Protein AF-A0A943XVF8-F1 (afdb_monomer_lite)

Secondary structure (DSSP, 8-state):
-HHHHHHHHHHHHHHHHHHHHH-HHIIIIIT---HHHHHHHHHHHHHH--HHHHHHHHHHHHHIIIIISS-HHHHHHT-

pLDDT: mean 85.07, std 10.08, range [57.22, 97.56]

Structure (mmCIF, N/CA/C/O backbone):
data_AF-A0A943XVF8-F1
#
_entry.id   AF-A0A943XVF8-F1
#
loop_
_atom_site.group_PDB
_atom_site.id
_atom_site.type_symbol
_atom_site.label_atom_id
_atom_site.label_alt_id
_atom_site.label_comp_id
_atom_site.label_asym_id
_atom_site.label_entity_id
_atom_site.label_seq_id
_atom_site.pdbx_PDB_ins_code
_atom_site.Cartn_x
_atom_site.Cartn_y
_atom_site.Cartn_z
_atom_site.occupancy
_atom_site.B_iso_or_equiv
_atom_site.auth_seq_id
_atom_site.auth_comp_id
_atom_site.auth_asym_id
_atom_site.auth_atom_id
_atom_site.pdbx_PDB_model_num
ATOM 1 N N . MET A 1 1 ? 20.747 6.967 -12.531 1.00 69.50 1 MET A N 1
ATOM 2 C CA . MET A 1 1 ? 20.549 5.652 -11.876 1.00 69.50 1 MET A CA 1
ATOM 3 C C . MET A 1 1 ? 19.965 5.761 -10.472 1.00 69.50 1 MET A C 1
ATOM 5 O O . MET A 1 1 ? 18.995 5.077 -10.179 1.00 69.50 1 MET A O 1
ATOM 9 N N . GLU A 1 2 ? 20.521 6.617 -9.610 1.00 83.25 2 GLU A N 1
ATOM 10 C CA . GLU A 1 2 ? 20.018 6.823 -8.242 1.00 83.25 2 GLU A CA 1
ATOM 11 C C . GLU A 1 2 ? 18.528 7.202 -8.202 1.00 83.25 2 GLU A C 1
ATOM 13 O O . GLU A 1 2 ? 17.771 6.701 -7.381 1.00 83.25 2 GLU A O 1
ATOM 18 N N . GLU A 1 3 ? 18.076 8.028 -9.145 1.00 85.38 3 GLU A N 1
ATOM 19 C CA . GLU A 1 3 ? 16.668 8.432 -9.254 1.00 85.38 3 GLU A CA 1
ATOM 20 C C . GLU A 1 3 ? 15.738 7.275 -9.650 1.00 85.38 3 GLU A C 1
ATOM 22 O O . GLU A 1 3 ? 14.624 7.185 -9.140 1.00 85.38 3 GLU A O 1
ATOM 27 N N . ILE A 1 4 ? 16.205 6.344 -10.493 1.00 85.62 4 ILE A N 1
ATOM 28 C CA . ILE A 1 4 ? 15.452 5.140 -10.886 1.00 85.62 4 ILE A CA 1
ATOM 29 C C . ILE A 1 4 ? 15.276 4.231 -9.665 1.00 85.62 4 ILE A C 1
ATOM 31 O O . ILE A 1 4 ? 14.160 3.805 -9.379 1.00 85.62 4 ILE A O 1
ATOM 35 N N . LYS A 1 5 ? 16.356 3.997 -8.903 1.00 85.50 5 LYS A N 1
ATOM 36 C CA . LYS A 1 5 ? 16.312 3.214 -7.657 1.00 85.50 5 LYS A CA 1
ATOM 37 C C . LYS A 1 5 ? 15.375 3.846 -6.630 1.00 85.50 5 LYS A C 1
ATOM 39 O O . LYS A 1 5 ? 14.468 3.172 -6.159 1.00 85.50 5 LYS A O 1
ATOM 44 N N . LYS A 1 6 ? 15.512 5.152 -6.374 1.00 92.25 6 LYS A N 1
ATOM 45 C CA . LYS A 1 6 ? 14.626 5.902 -5.467 1.00 92.25 6 LYS A CA 1
ATOM 46 C C . LYS A 1 6 ? 13.160 5.810 -5.871 1.00 92.25 6 LYS A C 1
ATOM 48 O O . LYS A 1 6 ? 12.291 5.676 -5.016 1.00 92.25 6 LYS A O 1
ATOM 53 N N . THR A 1 7 ? 12.878 5.880 -7.168 1.00 91.94 7 THR A N 1
ATOM 54 C CA . THR A 1 7 ? 11.502 5.793 -7.665 1.00 91.94 7 THR A CA 1
ATOM 55 C C . THR A 1 7 ? 10.945 4.378 -7.498 1.00 91.94 7 THR A C 1
ATOM 57 O O . THR A 1 7 ? 9.817 4.226 -7.038 1.00 91.94 7 THR A O 1
ATOM 60 N N . LEU A 1 8 ? 11.732 3.337 -7.792 1.00 91.19 8 LEU A N 1
ATOM 61 C CA . LEU A 1 8 ? 11.328 1.945 -7.571 1.00 91.19 8 LEU A CA 1
ATOM 62 C C . LEU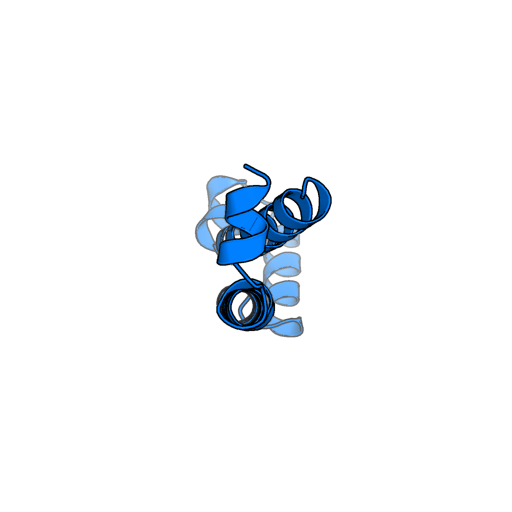 A 1 8 ? 11.084 1.649 -6.082 1.00 91.19 8 LEU A C 1
ATOM 64 O O . LEU A 1 8 ? 10.081 1.032 -5.728 1.00 91.19 8 LEU A O 1
ATOM 68 N N . GLU A 1 9 ? 11.967 2.130 -5.206 1.00 93.81 9 GLU A N 1
ATOM 69 C CA . GLU A 1 9 ? 11.809 2.036 -3.752 1.00 93.81 9 GLU A CA 1
ATOM 70 C C . GLU A 1 9 ? 10.546 2.754 -3.270 1.00 93.81 9 GLU A C 1
ATOM 72 O O . GLU A 1 9 ? 9.830 2.225 -2.421 1.00 93.81 9 GLU A O 1
ATOM 77 N N . ALA A 1 10 ? 10.229 3.922 -3.837 1.00 96.56 10 ALA A N 1
ATOM 78 C CA . ALA A 1 10 ? 8.999 4.637 -3.519 1.00 96.56 10 ALA A CA 1
ATOM 79 C C . ALA A 1 10 ? 7.750 3.829 -3.905 1.00 96.56 10 ALA A C 1
ATOM 81 O O . ALA A 1 10 ? 6.822 3.747 -3.103 1.00 96.56 10 ALA A O 1
ATOM 82 N N . PHE A 1 11 ? 7.737 3.188 -5.080 1.00 95.88 11 PHE A N 1
ATOM 83 C CA . PHE A 1 11 ? 6.639 2.297 -5.471 1.00 95.88 11 PHE A CA 1
ATOM 84 C C . PHE A 1 11 ? 6.483 1.122 -4.506 1.00 95.88 11 PHE A C 1
ATOM 86 O O . PHE A 1 11 ? 5.378 0.878 -4.029 1.00 95.88 11 PHE A O 1
ATOM 93 N N . ASN A 1 12 ? 7.577 0.424 -4.191 1.00 95.00 12 ASN A N 1
ATOM 94 C CA . ASN A 1 12 ? 7.538 -0.715 -3.271 1.00 95.00 12 ASN A CA 1
ATOM 95 C C . ASN A 1 12 ? 7.007 -0.297 -1.898 1.00 95.00 12 ASN A C 1
ATOM 97 O O . ASN A 1 12 ? 6.111 -0.939 -1.364 1.00 95.00 12 ASN A O 1
ATOM 101 N N . ARG A 1 13 ? 7.483 0.839 -1.379 1.00 97.56 13 ARG A N 1
ATOM 102 C CA . ARG A 1 13 ? 7.022 1.370 -0.098 1.00 97.56 13 ARG A CA 1
ATOM 103 C C . ARG A 1 13 ? 5.531 1.692 -0.101 1.00 97.56 13 ARG A C 1
ATOM 105 O O . ARG A 1 13 ? 4.843 1.340 0.845 1.00 97.56 13 ARG A O 1
ATOM 112 N N . VAL A 1 14 ? 5.026 2.343 -1.151 1.00 97.00 14 VAL A N 1
ATOM 113 C CA . VAL A 1 14 ? 3.593 2.657 -1.261 1.00 97.00 14 VAL A CA 1
ATOM 114 C C . VAL A 1 14 ? 2.750 1.382 -1.283 1.00 97.00 14 VAL A C 1
ATOM 116 O O . VAL A 1 14 ? 1.733 1.329 -0.600 1.00 97.00 14 VAL A O 1
ATOM 119 N N . ILE A 1 15 ? 3.175 0.355 -2.023 1.00 96.06 15 ILE A N 1
ATOM 120 C CA . ILE A 1 15 ? 2.477 -0.937 -2.087 1.00 96.06 15 ILE A CA 1
ATOM 121 C C . ILE A 1 15 ? 2.429 -1.588 -0.696 1.00 96.06 15 ILE A C 1
ATOM 123 O O . ILE A 1 15 ? 1.346 -1.922 -0.214 1.00 96.06 15 ILE A O 1
ATOM 127 N N . ASP A 1 16 ? 3.576 -1.694 -0.021 1.00 95.12 16 ASP A N 1
ATOM 128 C CA . ASP A 1 16 ? 3.681 -2.314 1.305 1.00 95.12 16 ASP A CA 1
ATOM 129 C C . ASP A 1 16 ? 2.875 -1.547 2.370 1.00 95.12 16 ASP A C 1
ATOM 131 O O . ASP A 1 16 ? 2.167 -2.145 3.191 1.00 95.12 16 ASP A O 1
ATOM 135 N N . ASP A 1 17 ? 2.941 -0.213 2.343 1.00 94.12 17 ASP A N 1
ATOM 136 C CA . ASP A 1 17 ? 2.219 0.650 3.277 1.00 94.12 17 ASP A CA 1
ATOM 137 C C . ASP A 1 17 ? 0.700 0.551 3.055 1.00 94.12 17 ASP A C 1
ATOM 139 O O . ASP A 1 17 ? -0.056 0.487 4.025 1.00 94.12 17 ASP A O 1
ATOM 143 N N . LEU A 1 18 ? 0.229 0.484 1.803 1.00 93.94 18 LEU A N 1
ATOM 144 C CA . LEU A 1 18 ? -1.195 0.305 1.494 1.00 93.94 18 LEU A CA 1
ATOM 145 C C . LEU A 1 18 ? -1.724 -1.040 1.999 1.00 93.94 18 LEU A C 1
ATOM 147 O O . LEU A 1 18 ? -2.792 -1.074 2.610 1.00 93.94 18 LEU A O 1
ATOM 151 N N . LEU A 1 19 ? -0.971 -2.127 1.807 1.00 91.56 19 LEU A N 1
ATOM 152 C CA . LEU A 1 19 ? -1.335 -3.450 2.322 1.00 91.56 19 LEU A CA 1
ATOM 153 C C . LEU A 1 19 ? -1.388 -3.463 3.852 1.00 91.56 19 LEU A C 1
ATOM 155 O O . LEU A 1 19 ? -2.356 -3.951 4.435 1.00 91.56 19 LEU A O 1
ATOM 159 N N . THR A 1 20 ? -0.394 -2.856 4.502 1.00 89.06 20 THR A N 1
ATOM 160 C CA . THR A 1 20 ? -0.344 -2.725 5.965 1.00 89.06 20 THR A CA 1
ATOM 161 C C . THR A 1 20 ? -1.530 -1.920 6.494 1.00 89.06 20 THR A C 1
ATOM 163 O O . THR A 1 20 ? -2.159 -2.289 7.483 1.00 89.06 20 THR A O 1
ATOM 166 N N . LEU A 1 21 ? -1.870 -0.814 5.828 1.00 88.44 21 LEU A N 1
ATOM 167 C CA . LEU A 1 21 ? -2.996 0.034 6.208 1.00 88.44 21 LEU A CA 1
ATOM 168 C C . LEU A 1 21 ? -4.351 -0.589 5.881 1.00 88.44 21 LEU A C 1
ATOM 170 O O . LEU A 1 21 ? -5.346 -0.146 6.454 1.00 88.44 21 LEU A O 1
ATOM 174 N N . ASN A 1 22 ? -4.416 -1.582 4.992 1.00 89.06 22 ASN A N 1
ATOM 175 C CA . ASN A 1 22 ? -5.644 -2.324 4.716 1.00 89.06 22 ASN A CA 1
ATOM 176 C C . ASN A 1 22 ? -5.999 -3.316 5.832 1.00 89.06 22 ASN A C 1
ATOM 178 O O . ASN A 1 22 ? -7.151 -3.740 5.942 1.00 89.06 22 ASN A O 1
ATOM 182 N N . ASP A 1 23 ? -5.025 -3.682 6.670 1.00 85.81 23 ASP A N 1
ATOM 183 C CA . ASP A 1 23 ? -5.223 -4.621 7.765 1.00 85.81 23 ASP A CA 1
ATOM 184 C C . ASP A 1 23 ? -6.069 -3.993 8.887 1.00 85.81 23 ASP A C 1
ATOM 186 O O . ASP A 1 23 ? -5.593 -3.345 9.829 1.00 85.81 23 ASP A O 1
ATOM 190 N N . GLN A 1 24 ? -7.382 -4.209 8.788 1.00 79.69 24 GLN A N 1
ATOM 191 C CA . GLN A 1 24 ? -8.332 -3.725 9.780 1.00 79.69 24 GLN A CA 1
ATOM 192 C C . GLN A 1 24 ? -8.119 -4.366 11.152 1.00 79.69 24 GLN A C 1
ATOM 194 O O . GLN A 1 24 ? -8.433 -3.728 12.160 1.00 79.69 24 GLN A O 1
AT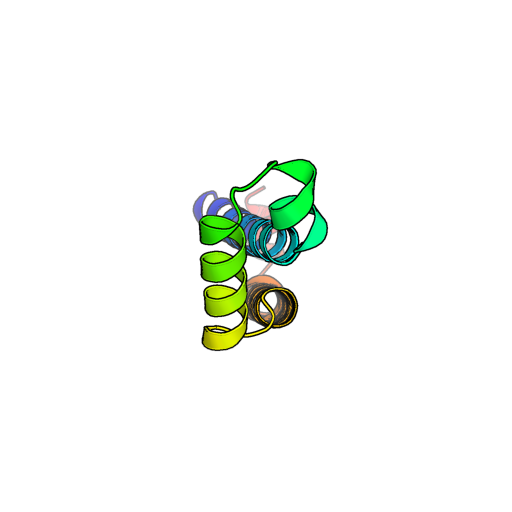OM 199 N N . GLU A 1 25 ? -7.620 -5.603 11.213 1.00 80.88 25 GLU A N 1
ATOM 200 C CA . GLU A 1 25 ? -7.346 -6.295 12.468 1.00 80.88 25 GLU A CA 1
ATOM 201 C C . GLU A 1 25 ? -6.165 -5.633 13.180 1.00 80.88 25 GLU A C 1
ATOM 203 O O . GLU A 1 25 ? -6.278 -5.292 14.362 1.00 80.88 25 GLU A O 1
ATOM 208 N N . TYR A 1 26 ? -5.093 -5.325 12.454 1.00 78.25 26 TYR A N 1
ATOM 209 C CA . TYR A 1 26 ? -3.961 -4.573 12.983 1.00 78.25 26 TYR A CA 1
ATOM 210 C C . TYR A 1 26 ? -4.391 -3.196 13.513 1.00 78.25 26 TYR A C 1
ATOM 212 O O . TYR A 1 26 ? -4.152 -2.854 14.678 1.00 78.25 26 TYR A O 1
ATOM 220 N N . ILE A 1 27 ? -5.118 -2.417 12.706 1.00 76.88 27 ILE A N 1
ATOM 221 C CA . ILE A 1 27 ? -5.524 -1.052 13.074 1.00 76.88 27 ILE A CA 1
ATOM 222 C C . ILE A 1 27 ? -6.540 -1.036 14.227 1.00 76.88 27 ILE A C 1
ATOM 224 O O . ILE A 1 27 ? -6.471 -0.190 15.130 1.00 76.88 27 ILE A O 1
A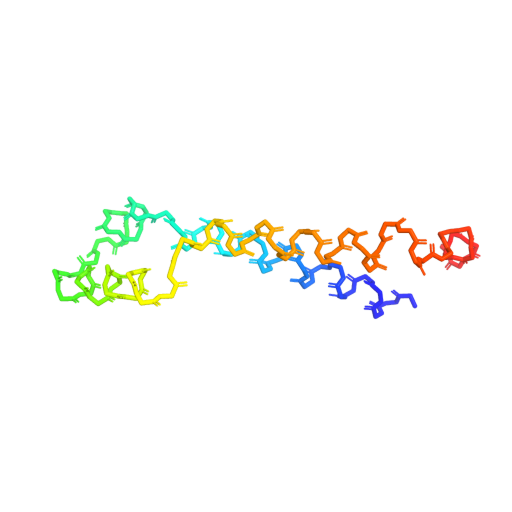TOM 228 N N . CYS A 1 28 ? -7.510 -1.953 14.221 1.00 75.06 28 CYS A N 1
ATOM 229 C CA . CYS A 1 28 ? -8.568 -1.964 15.225 1.00 75.06 28 CYS A CA 1
ATOM 230 C C . CYS A 1 28 ? -8.169 -2.690 16.508 1.00 75.06 28 CYS A C 1
ATOM 232 O O . CYS A 1 28 ? -8.642 -2.292 17.573 1.00 75.06 28 CYS A O 1
ATOM 234 N N . ASN A 1 29 ? -7.358 -3.742 16.443 1.00 74.56 29 ASN A N 1
ATOM 235 C CA . ASN A 1 29 ? -7.130 -4.625 17.587 1.00 74.56 29 ASN A CA 1
ATOM 236 C C . ASN A 1 29 ? -5.709 -4.506 18.138 1.00 74.56 29 ASN A C 1
ATOM 238 O O . ASN A 1 29 ? -5.555 -4.438 19.356 1.00 74.56 29 ASN A O 1
ATOM 242 N N . ILE A 1 30 ? -4.692 -4.394 17.279 1.00 74.06 30 ILE A N 1
ATOM 243 C CA . ILE A 1 30 ? -3.287 -4.363 17.715 1.00 74.06 30 ILE A CA 1
ATOM 244 C C . ILE A 1 30 ? -2.890 -2.972 18.216 1.00 74.06 30 ILE A C 1
ATOM 246 O O . ILE A 1 30 ? -2.317 -2.852 19.296 1.00 74.06 30 ILE A O 1
ATOM 250 N N . LEU A 1 31 ? -3.285 -1.904 17.518 1.00 78.12 31 LEU A N 1
ATOM 251 C CA . LEU A 1 31 ? -3.001 -0.526 17.953 1.00 78.12 31 LEU A CA 1
ATOM 252 C C . LEU A 1 31 ? -3.829 -0.056 19.167 1.00 78.12 31 LEU A C 1
ATOM 254 O O . LEU A 1 31 ? -3.710 1.096 19.575 1.00 78.12 31 LEU A O 1
ATOM 258 N N . GLN A 1 32 ? -4.692 -0.913 19.733 1.00 74.44 32 GLN A N 1
ATOM 259 C CA . GLN A 1 32 ? -5.599 -0.582 20.848 1.00 74.44 32 GLN A CA 1
ATOM 260 C C . GLN A 1 32 ? -6.404 0.716 20.625 1.00 74.44 32 GLN A C 1
ATOM 262 O O . GLN A 1 32 ? -6.727 1.453 21.557 1.00 74.44 32 GLN A O 1
ATOM 267 N N . SER A 1 33 ? -6.753 0.991 19.366 1.00 81.69 33 SER A N 1
ATOM 268 C CA . SER A 1 33 ? -7.451 2.205 18.949 1.00 81.69 33 SER A CA 1
ATOM 269 C C . SER A 1 33 ? -8.764 2.409 19.711 1.00 81.69 33 SER A C 1
ATOM 271 O O . SER A 1 33 ? -9.551 1.474 19.891 1.00 81.69 33 SER A O 1
ATOM 273 N N . SER A 1 34 ? -9.059 3.650 20.108 1.00 88.25 34 SER A N 1
ATOM 274 C CA . SER A 1 34 ? -10.341 3.974 20.744 1.00 88.25 34 SER A CA 1
ATOM 275 C C . SER A 1 34 ? -11.520 3.728 19.783 1.00 88.25 34 SER A C 1
ATOM 277 O O . SER A 1 34 ? -11.340 3.788 18.560 1.00 88.25 34 SER A O 1
ATOM 279 N N . PRO A 1 35 ? -12.752 3.500 20.283 1.00 89.06 35 PRO A N 1
ATOM 280 C CA . PRO A 1 35 ? -13.919 3.274 19.424 1.00 89.06 35 PRO A CA 1
ATOM 281 C C . PRO A 1 35 ? -14.134 4.372 18.369 1.00 89.06 35 PRO A C 1
ATOM 283 O O . PRO A 1 35 ? -14.475 4.073 17.227 1.00 89.06 35 PRO A O 1
ATOM 286 N N . ALA A 1 36 ? -13.862 5.634 18.724 1.00 91.06 36 ALA A N 1
ATOM 287 C CA . ALA A 1 36 ? -13.963 6.767 17.807 1.00 91.06 36 ALA A CA 1
ATOM 288 C C . ALA A 1 36 ? -12.941 6.699 16.657 1.00 91.06 36 ALA A C 1
ATOM 290 O O . ALA A 1 36 ? -13.264 7.060 15.526 1.00 91.06 36 ALA A O 1
ATOM 291 N N . ILE A 1 37 ? -11.721 6.220 16.925 1.00 88.25 37 ILE A N 1
ATOM 292 C CA . ILE A 1 37 ? -10.682 6.041 15.901 1.00 88.25 37 ILE A CA 1
ATOM 293 C C . ILE A 1 37 ? -11.026 4.871 14.981 1.00 88.25 37 ILE A C 1
ATOM 295 O O . ILE A 1 37 ? -10.952 5.028 13.764 1.00 88.25 37 ILE A O 1
ATOM 299 N N . LYS A 1 38 ? -11.496 3.744 15.537 1.00 88.88 38 LYS A N 1
ATOM 300 C CA . LYS A 1 38 ? -11.962 2.602 14.731 1.00 88.88 38 LYS A CA 1
ATOM 301 C C . LYS A 1 38 ? -13.070 3.022 13.765 1.00 88.88 38 LYS A C 1
ATOM 303 O O . LYS A 1 38 ? -13.042 2.651 12.597 1.00 88.88 38 LYS A O 1
ATOM 308 N N . GLU A 1 39 ? -14.020 3.836 14.224 1.00 90.56 39 GLU A N 1
ATOM 309 C CA . GLU A 1 39 ? -15.102 4.332 13.369 1.00 90.56 39 GLU A CA 1
ATOM 310 C C . GLU A 1 39 ? -14.604 5.285 12.275 1.00 90.56 39 GLU A C 1
ATOM 312 O O . GLU A 1 39 ? -15.017 5.169 11.121 1.00 90.56 39 GLU A O 1
ATOM 317 N N . LYS A 1 40 ? -13.675 6.195 12.599 1.00 90.00 40 LYS A N 1
ATOM 318 C CA . LYS A 1 40 ? -13.039 7.054 11.588 1.00 90.00 40 LYS A CA 1
ATOM 319 C C . LYS A 1 40 ? -12.308 6.237 10.525 1.00 90.00 40 LYS A C 1
ATOM 321 O O . LYS A 1 40 ? -12.454 6.532 9.344 1.00 90.00 40 LYS A O 1
ATOM 326 N N . TYR A 1 41 ? -11.572 5.207 10.931 1.00 89.31 41 TYR A N 1
ATOM 327 C CA . TYR A 1 41 ? -10.856 4.332 10.009 1.00 89.31 41 TYR A CA 1
ATOM 328 C C . TYR A 1 41 ? -11.813 3.513 9.128 1.00 89.31 41 TYR A C 1
ATOM 330 O O . TYR A 1 41 ? -11.658 3.492 7.912 1.00 89.31 41 TYR A O 1
ATOM 338 N N . ARG A 1 42 ? -12.888 2.940 9.687 1.00 87.69 42 ARG A N 1
ATOM 339 C CA . ARG A 1 42 ? -13.918 2.263 8.875 1.00 87.69 42 ARG A CA 1
ATOM 340 C C . ARG A 1 42 ? -14.571 3.201 7.865 1.00 87.69 42 ARG A C 1
ATOM 342 O O . ARG A 1 42 ? -14.831 2.791 6.738 1.00 87.69 42 ARG A O 1
ATOM 349 N N . LYS A 1 43 ? -14.837 4.456 8.248 1.00 91.31 43 LYS A N 1
ATOM 350 C CA . LYS A 1 43 ? -15.322 5.478 7.309 1.00 91.31 43 LYS A CA 1
ATOM 351 C C . LYS A 1 43 ? -14.298 5.781 6.225 1.00 91.31 43 LYS A C 1
ATOM 353 O O . LYS A 1 43 ? -14.688 5.888 5.074 1.00 91.31 43 LYS A O 1
ATOM 358 N N . PHE A 1 44 ? -13.021 5.891 6.578 1.00 90.50 44 PHE A N 1
ATOM 359 C CA . PHE A 1 44 ? -11.944 6.086 5.613 1.00 90.50 44 PHE A CA 1
ATOM 360 C C . PHE A 1 44 ? -11.920 4.961 4.566 1.00 90.50 44 PHE A C 1
ATOM 362 O O . PHE A 1 44 ? -12.048 5.256 3.383 1.00 90.50 44 PHE A O 1
ATOM 369 N N . ILE A 1 45 ? -11.888 3.694 4.994 1.00 89.44 45 ILE A N 1
ATOM 370 C CA . ILE A 1 45 ? -11.912 2.537 4.082 1.00 89.44 45 ILE A CA 1
ATOM 371 C C . ILE A 1 45 ? -13.182 2.529 3.217 1.00 89.44 45 ILE A C 1
ATOM 373 O O . ILE A 1 45 ? -13.116 2.320 2.014 1.00 89.44 45 ILE A O 1
ATOM 377 N N . ARG A 1 46 ? -14.356 2.838 3.784 1.00 88.69 46 ARG A N 1
ATOM 378 C CA . ARG A 1 46 ? -15.601 2.927 2.994 1.00 88.69 46 ARG A CA 1
ATOM 379 C C . ARG A 1 46 ? -15.586 4.039 1.944 1.00 88.69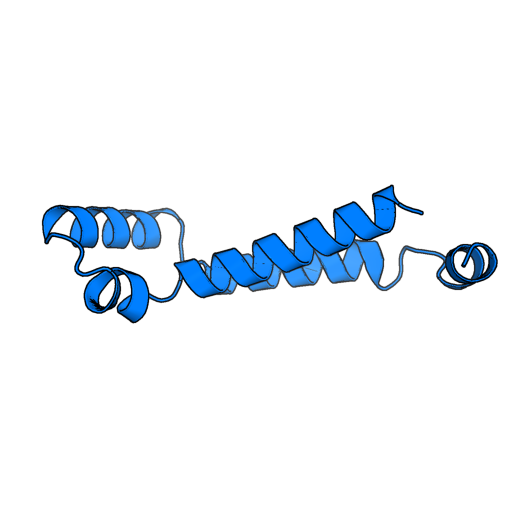 46 ARG A C 1
ATOM 381 O O . ARG A 1 46 ? -16.227 3.883 0.913 1.00 88.69 46 ARG A O 1
ATOM 388 N N . THR A 1 47 ? -14.928 5.162 2.225 1.00 90.94 47 THR A N 1
ATOM 389 C CA . THR A 1 47 ? -14.870 6.310 1.309 1.00 90.94 47 THR A CA 1
ATOM 390 C C . THR A 1 47 ? -13.873 6.087 0.181 1.00 90.94 47 THR A C 1
ATOM 392 O O . THR A 1 47 ? -14.165 6.441 -0.956 1.00 90.94 47 THR A O 1
ATOM 395 N N . TYR A 1 48 ? -12.698 5.543 0.498 1.00 85.69 48 TYR A N 1
ATOM 396 C CA . TYR A 1 48 ? -11.579 5.454 -0.443 1.00 85.69 48 TYR A CA 1
ATOM 397 C C . TYR A 1 48 ? -11.389 4.060 -1.051 1.00 85.69 48 TYR A C 1
ATOM 399 O O . TYR A 1 48 ? -10.602 3.921 -1.980 1.00 85.69 48 TYR A O 1
ATOM 407 N N . GLY A 1 49 ? -12.146 3.064 -0.588 1.00 84.25 49 GLY A N 1
ATOM 408 C CA . GLY A 1 49 ? -12.133 1.708 -1.127 1.00 84.25 49 GLY A CA 1
ATOM 409 C C . GLY A 1 49 ? -11.159 0.775 -0.412 1.00 84.25 49 GLY A C 1
ATOM 410 O O . GLY A 1 49 ? -10.588 1.104 0.631 1.00 84.25 49 GLY A O 1
ATOM 411 N N . ASP A 1 50 ? -11.018 -0.421 -0.979 1.00 87.69 50 ASP A N 1
ATOM 412 C CA . ASP A 1 50 ? -10.070 -1.432 -0.520 1.00 87.69 50 ASP A CA 1
ATOM 413 C C . ASP A 1 50 ? -8.644 -0.983 -0.870 1.00 87.69 50 ASP A C 1
ATOM 415 O O . ASP A 1 50 ? -8.280 -0.852 -2.041 1.00 87.69 50 ASP A O 1
ATOM 419 N N . LEU A 1 51 ? -7.824 -0.715 0.149 1.00 91.88 51 LEU A N 1
ATOM 420 C CA . LEU A 1 51 ? -6.452 -0.256 -0.070 1.00 91.88 51 LEU A CA 1
ATOM 421 C C . LEU A 1 51 ? -5.583 -1.358 -0.686 1.00 91.88 51 LEU A C 1
ATOM 423 O O . LEU A 1 51 ? -4.594 -1.039 -1.346 1.00 91.88 51 LEU A O 1
ATOM 427 N N . ALA A 1 52 ? -5.953 -2.635 -0.520 1.00 92.00 52 ALA A N 1
ATOM 428 C CA . ALA A 1 52 ? -5.270 -3.724 -1.209 1.00 92.00 52 ALA A CA 1
ATOM 429 C C . ALA A 1 52 ? -5.511 -3.658 -2.721 1.00 92.00 52 ALA A C 1
ATOM 431 O O . ALA A 1 52 ? -4.564 -3.826 -3.485 1.00 92.00 52 ALA A O 1
ATOM 432 N N . GLU A 1 53 ? -6.724 -3.336 -3.169 1.00 92.81 53 GLU A N 1
ATOM 433 C CA . GLU A 1 53 ? -7.003 -3.135 -4.598 1.00 92.81 53 GLU A CA 1
ATOM 434 C C . GLU A 1 53 ? -6.190 -1.958 -5.161 1.00 92.81 53 GLU A C 1
ATOM 436 O O . GLU A 1 53 ? -5.543 -2.089 -6.198 1.00 92.81 53 GLU A O 1
ATOM 441 N N . LEU A 1 54 ? -6.101 -0.844 -4.423 1.00 94.31 54 LEU A N 1
ATOM 442 C CA . LEU A 1 54 ? -5.241 0.277 -4.817 1.00 94.31 54 LEU A CA 1
ATOM 443 C C . LEU A 1 54 ? -3.759 -0.128 -4.896 1.00 94.31 54 LEU A C 1
ATOM 445 O O . LEU A 1 54 ? -3.048 0.320 -5.793 1.00 94.31 54 LEU A O 1
ATOM 449 N N . SER A 1 55 ? -3.283 -0.987 -3.989 1.00 95.62 55 SER A N 1
ATOM 450 C CA . SER A 1 55 ? -1.899 -1.476 -4.019 1.00 95.62 55 SER A CA 1
ATOM 451 C C . SER A 1 55 ? -1.584 -2.257 -5.306 1.00 95.62 55 SER A C 1
ATOM 453 O O . SER A 1 55 ? -0.502 -2.089 -5.872 1.00 95.62 55 SER A O 1
ATOM 455 N N . VAL A 1 56 ? -2.552 -3.022 -5.828 1.00 94.69 56 VAL A N 1
ATOM 456 C CA . VAL A 1 56 ? -2.434 -3.751 -7.101 1.00 94.69 56 VAL A CA 1
ATOM 457 C C . VAL A 1 56 ? -2.302 -2.787 -8.280 1.00 94.69 56 VAL A C 1
ATOM 459 O O . VAL A 1 56 ? -1.440 -2.982 -9.135 1.00 94.69 56 VAL A O 1
ATOM 462 N N . GLU A 1 57 ? -3.078 -1.702 -8.313 1.00 95.75 57 GLU A N 1
ATOM 463 C CA . GLU A 1 57 ? -2.950 -0.676 -9.360 1.00 95.75 57 GLU A CA 1
ATOM 464 C C . GLU A 1 57 ? -1.561 -0.013 -9.349 1.00 95.75 57 GLU A C 1
ATOM 466 O O . GLU A 1 57 ? -0.948 0.193 -10.401 1.00 95.75 57 GLU A O 1
ATOM 471 N N . PHE A 1 58 ? -1.004 0.258 -8.162 1.00 95.69 58 PHE A N 1
ATOM 472 C CA . PHE A 1 58 ? 0.370 0.756 -8.033 1.00 95.69 58 PHE A CA 1
ATOM 473 C C . PHE A 1 58 ? 1.412 -0.262 -8.508 1.00 95.69 58 PHE A C 1
ATOM 475 O O . PHE A 1 58 ? 2.389 0.125 -9.154 1.00 95.69 58 PHE A O 1
ATOM 482 N N . GLU A 1 59 ? 1.212 -1.552 -8.236 1.00 94.81 59 GLU A N 1
ATOM 483 C CA . GLU A 1 59 ? 2.064 -2.619 -8.760 1.00 94.81 59 GLU A CA 1
ATOM 484 C C . GLU A 1 59 ? 2.006 -2.701 -10.293 1.00 94.81 59 GLU A C 1
ATOM 486 O O . GLU A 1 59 ? 3.053 -2.797 -10.940 1.00 94.81 59 GLU A O 1
ATOM 491 N N . ILE A 1 60 ? 0.817 -2.598 -10.892 1.00 93.25 60 ILE A N 1
ATOM 492 C CA . ILE A 1 60 ? 0.644 -2.573 -12.350 1.00 93.25 60 ILE A CA 1
ATOM 493 C C . ILE A 1 60 ? 1.397 -1.383 -12.952 1.00 93.25 60 ILE A C 1
ATOM 495 O O . ILE A 1 60 ? 2.177 -1.5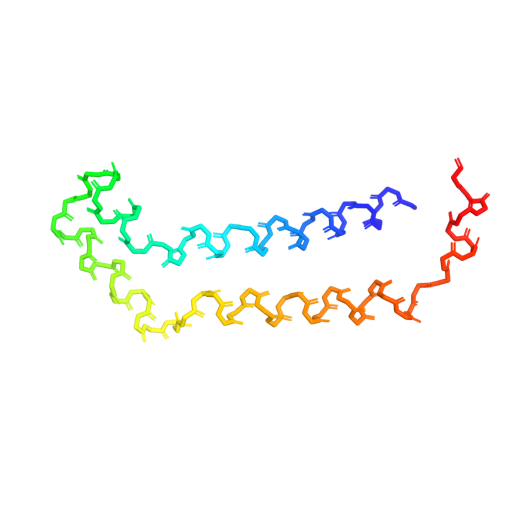64 -13.888 1.00 93.25 60 ILE A O 1
ATOM 499 N N . ILE A 1 61 ? 1.231 -0.178 -12.396 1.00 93.69 61 ILE A N 1
ATOM 500 C CA . ILE A 1 61 ? 1.931 1.024 -12.872 1.00 93.69 61 ILE A CA 1
ATOM 501 C C . ILE A 1 61 ? 3.448 0.869 -12.725 1.00 93.69 61 ILE A C 1
ATOM 503 O O . ILE A 1 61 ? 4.180 1.159 -13.674 1.00 93.69 61 ILE A O 1
ATOM 507 N N . ARG A 1 62 ? 3.935 0.366 -11.581 1.00 93.81 62 ARG A N 1
ATOM 508 C CA . ARG A 1 62 ? 5.359 0.055 -11.378 1.00 93.81 62 ARG A CA 1
ATOM 509 C C . ARG A 1 62 ? 5.853 -0.895 -12.468 1.00 93.81 62 ARG A C 1
ATOM 511 O O . ARG A 1 62 ? 6.881 -0.640 -13.086 1.00 93.81 62 ARG A O 1
ATOM 518 N N . ASN A 1 63 ? 5.115 -1.962 -12.752 1.00 89.12 63 ASN A N 1
ATOM 519 C CA . ASN A 1 63 ? 5.501 -2.943 -13.763 1.00 89.12 63 ASN A CA 1
ATOM 520 C C . ASN A 1 63 ? 5.451 -2.366 -15.188 1.00 89.12 63 ASN A C 1
ATOM 522 O O . ASN A 1 63 ? 6.296 -2.714 -16.005 1.00 89.12 63 ASN A O 1
ATOM 526 N N . ILE A 1 64 ? 4.531 -1.452 -15.500 1.00 88.56 64 ILE A N 1
ATOM 527 C CA . ILE A 1 64 ? 4.515 -0.750 -16.793 1.00 88.56 64 ILE A CA 1
ATOM 528 C C . ILE A 1 64 ? 5.741 0.157 -16.921 1.00 88.56 64 ILE A C 1
ATOM 530 O O . ILE A 1 64 ? 6.432 0.127 -17.939 1.00 88.56 64 ILE A O 1
ATOM 534 N N . LEU A 1 65 ? 6.027 0.964 -15.900 1.00 87.44 65 LEU A N 1
ATOM 535 C CA . LEU A 1 65 ? 7.115 1.940 -15.940 1.00 87.44 65 LEU A CA 1
ATOM 536 C C . LEU A 1 65 ? 8.488 1.273 -15.933 1.00 87.44 65 LEU A C 1
ATOM 538 O O . LEU A 1 65 ? 9.361 1.694 -16.682 1.00 87.44 65 LEU A O 1
ATOM 542 N N . PHE A 1 66 ? 8.668 0.233 -15.119 1.00 84.44 66 PHE A N 1
ATOM 543 C CA . PHE A 1 66 ? 9.961 -0.416 -14.921 1.00 84.44 66 PHE A CA 1
ATOM 544 C C . PHE A 1 66 ? 10.102 -1.738 -15.682 1.00 84.44 66 PHE A C 1
ATOM 546 O O . PHE A 1 66 ? 11.210 -2.115 -16.017 1.00 84.44 66 PHE A O 1
ATOM 553 N N . GLY A 1 67 ? 9.032 -2.458 -16.011 1.00 73.94 67 GLY A N 1
ATOM 554 C CA . GLY A 1 67 ? 9.133 -3.790 -16.620 1.00 73.94 67 GLY A CA 1
ATOM 555 C C . GLY A 1 67 ? 9.637 -3.782 -18.065 1.00 73.94 67 GLY A C 1
ATOM 556 O O . GLY 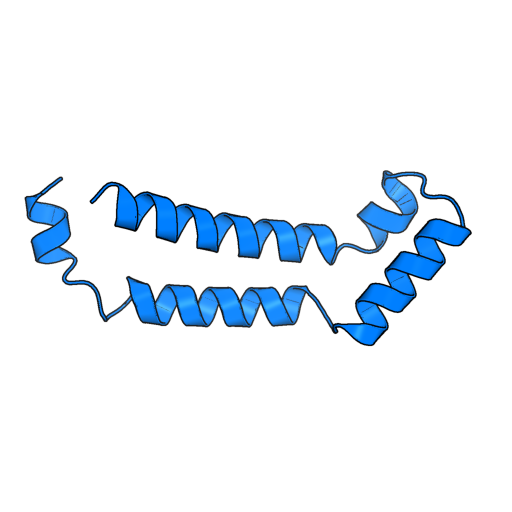A 1 67 ? 10.615 -4.460 -18.364 1.00 73.94 67 GLY A O 1
ATOM 557 N N . GLY A 1 68 ? 8.982 -3.029 -18.956 1.00 64.31 68 GLY A N 1
ATOM 558 C CA . GLY A 1 68 ? 9.260 -3.067 -20.405 1.00 64.31 68 GLY A CA 1
ATOM 559 C C . GLY A 1 68 ? 9.689 -1.744 -21.045 1.00 64.31 68 GLY A C 1
ATOM 560 O O . GLY A 1 68 ? 10.105 -1.741 -22.198 1.00 64.31 68 GLY A O 1
ATOM 561 N N . ASN A 1 69 ? 9.589 -0.629 -20.317 1.00 63.69 69 ASN A N 1
ATOM 562 C CA . ASN A 1 69 ? 9.896 0.711 -20.834 1.00 63.69 69 ASN A CA 1
ATOM 563 C C . ASN A 1 69 ? 11.290 1.221 -20.437 1.00 63.69 69 ASN A C 1
ATOM 565 O O . ASN A 1 69 ? 11.694 2.298 -20.871 1.00 63.69 69 ASN A O 1
ATOM 569 N N . ILE A 1 70 ? 12.022 0.464 -19.616 1.00 69.62 70 ILE A N 1
ATOM 570 C CA . ILE A 1 70 ? 13.405 0.765 -19.249 1.00 69.62 70 ILE A CA 1
ATOM 571 C C . ILE A 1 70 ? 14.321 -0.141 -20.065 1.00 69.62 70 ILE A C 1
ATOM 573 O O . ILE A 1 70 ? 14.162 -1.362 -20.048 1.00 69.62 70 ILE A O 1
ATOM 577 N N . ASP A 1 71 ? 15.297 0.458 -20.749 1.00 73.19 71 ASP A N 1
ATOM 578 C CA . ASP A 1 71 ? 16.411 -0.284 -21.332 1.00 73.19 71 ASP A CA 1
ATOM 579 C C . ASP A 1 71 ? 17.307 -0.795 -20.196 1.00 73.19 71 ASP A C 1
ATOM 581 O O . ASP A 1 71 ? 18.246 -0.143 -19.733 1.00 73.19 71 ASP A O 1
ATOM 585 N N . TRP A 1 72 ? 16.958 -1.976 -19.693 1.00 73.12 72 TRP A N 1
ATOM 586 C CA . TRP A 1 72 ? 17.694 -2.636 -18.625 1.00 73.12 72 TRP A CA 1
ATOM 587 C C . TRP A 1 72 ? 19.122 -2.989 -19.030 1.00 73.12 72 TRP A C 1
ATOM 589 O O . TRP A 1 72 ? 19.985 -3.094 -18.160 1.00 73.12 72 TRP A O 1
ATOM 599 N N . GLU A 1 73 ? 19.391 -3.144 -20.326 1.00 72.12 73 GLU A N 1
ATOM 600 C CA . GLU A 1 73 ? 20.732 -3.405 -20.829 1.00 72.12 73 GLU A CA 1
ATOM 601 C C . GLU A 1 73 ? 21.609 -2.157 -20.661 1.00 72.12 73 GLU A C 1
ATOM 603 O O . GLU A 1 73 ? 22.724 -2.245 -20.142 1.00 72.12 73 GLU A O 1
ATOM 608 N N . GLU A 1 74 ? 21.088 -0.979 -21.001 1.00 69.00 74 GLU A N 1
ATOM 609 C CA . GLU A 1 74 ? 21.756 0.308 -20.785 1.00 69.00 74 GLU A CA 1
ATOM 610 C C . GLU A 1 74 ? 21.913 0.647 -19.291 1.00 69.00 74 GLU A C 1
ATOM 612 O O . GLU A 1 74 ? 22.986 1.068 -18.843 1.00 69.00 74 GLU A O 1
ATOM 617 N N . VAL A 1 75 ? 20.892 0.354 -18.480 1.00 64.31 75 VAL A N 1
ATOM 618 C CA . VAL A 1 75 ? 20.963 0.451 -17.011 1.00 64.31 75 VAL A CA 1
ATOM 619 C C . VAL A 1 75 ? 22.017 -0.507 -16.443 1.00 64.31 75 VAL A C 1
ATOM 621 O O . VAL A 1 75 ? 22.761 -0.135 -15.542 1.00 64.31 75 VAL A O 1
ATOM 624 N N . SER A 1 76 ? 22.153 -1.724 -16.976 1.00 65.69 76 SER A N 1
ATOM 625 C CA . SER A 1 76 ? 23.139 -2.695 -16.481 1.00 65.69 76 SER A CA 1
ATOM 626 C C . SER A 1 76 ? 24.586 -2.329 -16.812 1.00 65.69 76 SER A C 1
ATOM 628 O O . SER A 1 76 ? 25.488 -2.671 -16.057 1.00 65.69 76 SER A O 1
ATOM 630 N N . LYS A 1 77 ? 24.820 -1.588 -17.902 1.00 67.31 77 LYS A N 1
ATOM 631 C CA . LYS A 1 77 ? 26.156 -1.103 -18.297 1.00 67.31 77 LYS A CA 1
ATOM 632 C C . LYS A 1 77 ? 26.668 0.034 -17.413 1.00 67.31 77 LYS A C 1
ATOM 634 O O . LYS A 1 77 ? 27.851 0.358 -17.460 1.00 67.31 77 LYS A O 1
ATOM 639 N N . THR A 1 78 ? 25.777 0.656 -16.644 1.00 60.59 78 THR A N 1
ATOM 640 C CA . THR A 1 78 ? 26.106 1.714 -15.681 1.00 60.59 78 THR A CA 1
ATOM 641 C C . THR A 1 78 ? 26.152 1.214 -14.228 1.00 60.59 78 THR A C 1
ATOM 643 O O . THR A 1 78 ? 26.379 2.029 -13.330 1.00 60.59 78 THR A O 1
ATOM 646 N N . LEU A 1 79 ? 25.925 -0.092 -13.990 1.00 57.22 79 LEU A N 1
ATOM 647 C CA . LEU A 1 79 ? 26.139 -0.786 -12.707 1.00 57.22 79 LEU A CA 1
ATOM 648 C C . LEU A 1 79 ? 27.615 -1.160 -12.530 1.00 57.22 79 LEU A C 1
ATOM 650 O O . LEU A 1 79 ? 28.066 -1.094 -11.365 1.00 57.22 79 LEU A O 1
#

Foldseek 3Di:
DVVLVVVLVVLVVLLVVLVVLLPLCCQPPVVVDDPVSSVVSVVVCVVPHRSNVVSVVSVVVSCVVPVPVDPVVVVVVVD

Organism: NCBI:txid54005

Radius of gyration: 17.24 Å; chains: 1; bounding box: 42×15×42 Å

Sequence (79 aa):
MEEIKKTLEAFNRVIDDLLTLNDQEYICNILQSSPAIKEKYRKFIRTYGDLAELSVEFEIIRNILFGGNIDWEEVSKTL